Protein AF-A0A3M1Z486-F1 (afdb_monomer)

Secondary structure (DSSP, 8-state):
-PPPTT-EEEEEEEEEEE-SS-TT-EEEEEEEEEEEEEE-TTTTGGGTTEEEEEE-TTS-B-S-TTTHHHHHHHHHHHHGGGTT-SSPPP-

Mean predicted aligned error: 4.1 Å

Nearest PDB structures (foldseek):
  6hiu-assembly1_A  TM=9.034E-01  e=1.390E-08  Methylococcus capsulatus str. Bath
  8brk-assembly1_A  TM=8.833E-01  e=2.878E-06  Thermus thermophilus
  7zs4-assembly1_A  TM=8.203E-01  e=3.953E-06  Methylococcus capsulatus str. Bath
  7zps-assembly1_B  TM=8.155E-01  e=6.570E-06  Methylococcus capsulatus str. Bath
  7zrw-assembly1_B  TM=8.145E-01  e=1.240E-05  Methylococcus capsulatus str. Bath

Sequence (91 aa):
LPFPDGSKIAKLVYKAQKSPEWEAATVPGEPVSVEIMEKDSKRFAKTGGWGFGRFRPDGTPVGDMMLYETCFPCHEANVKDHDFVFTRWAP

Radius of gyration: 15.39 Å; Cα contacts (8 Å, |Δi|>4): 148; chains: 1; bounding box: 37×30×39 Å

Foldseek 3Di:
DQDDAFDKDKDWDADWDADPVHRVDIDGDHTAKIKMKHAACVVPVVLLRIAIWIAGPVRHTDDDSRCCVVQRVVLCVPPVVPSSDPDDPDD

pLDDT: mean 91.76, std 8.82, range [57.91, 98.0]

Structure (mmCIF, N/CA/C/O backbone):
data_AF-A0A3M1Z486-F1
#
_entry.id   AF-A0A3M1Z486-F1
#
loop_
_atom_site.group_PDB
_atom_site.id
_atom_site.type_symbol
_atom_site.label_atom_id
_atom_site.label_alt_id
_atom_site.label_comp_id
_atom_site.label_asym_id
_atom_site.label_entity_id
_atom_site.label_seq_id
_atom_site.pdbx_PDB_ins_code
_atom_site.Cartn_x
_atom_site.Cartn_y
_atom_site.Cartn_z
_atom_site.occupancy
_atom_site.B_iso_or_equiv
_atom_site.auth_seq_id
_atom_site.auth_comp_id
_atom_site.auth_asym_id
_atom_site.auth_atom_id
_atom_site.pdbx_PDB_model_num
ATOM 1 N N . LEU A 1 1 ? -1.529 -14.453 10.767 1.00 76.62 1 LEU A N 1
ATOM 2 C CA . LEU A 1 1 ? -2.759 -13.641 10.675 1.00 76.62 1 LEU A CA 1
ATOM 3 C C . LEU A 1 1 ? -3.544 -13.859 11.959 1.00 76.62 1 LEU A C 1
ATOM 5 O O . LEU A 1 1 ? -3.557 -15.000 12.412 1.00 76.62 1 LEU A O 1
ATOM 9 N N . PRO A 1 2 ? -4.139 -12.811 12.541 1.00 88.19 2 PRO A N 1
ATOM 10 C CA . PRO A 1 2 ? -4.124 -11.433 12.038 1.00 88.19 2 PRO A CA 1
ATOM 11 C C . PRO A 1 2 ? -2.726 -10.789 12.101 1.00 88.19 2 PRO A C 1
ATOM 13 O O . PRO A 1 2 ? -1.833 -11.294 12.782 1.00 88.19 2 PRO A O 1
ATOM 16 N N . PHE A 1 3 ? -2.503 -9.730 11.324 1.00 93.00 3 PHE A N 1
ATOM 17 C CA . PHE A 1 3 ? -1.422 -8.776 11.567 1.00 93.00 3 PHE A CA 1
ATOM 18 C C . PHE A 1 3 ? -1.699 -8.049 12.899 1.00 93.00 3 PHE A C 1
ATOM 20 O O . PHE A 1 3 ? -2.866 -7.758 13.186 1.00 93.00 3 PHE A O 1
ATOM 27 N N . PRO A 1 4 ? -0.682 -7.765 13.732 1.00 94.88 4 PRO A N 1
ATOM 28 C CA . PRO A 1 4 ? -0.869 -6.985 14.956 1.00 94.88 4 PRO A CA 1
ATOM 29 C C . PRO A 1 4 ? -1.336 -5.551 14.670 1.00 94.88 4 PRO A C 1
ATOM 31 O O . PRO A 1 4 ? -0.965 -4.974 13.645 1.00 94.88 4 PRO A O 1
ATOM 34 N N . ASP A 1 5 ? -2.093 -4.948 15.588 1.00 97.06 5 ASP A N 1
ATOM 35 C CA . ASP A 1 5 ? -2.339 -3.500 15.559 1.00 97.06 5 ASP A CA 1
ATOM 36 C C . ASP A 1 5 ? -1.010 -2.728 15.543 1.00 97.06 5 ASP A C 1
ATOM 38 O O . ASP A 1 5 ? -0.026 -3.128 16.167 1.00 97.06 5 ASP A O 1
ATOM 42 N N . GLY A 1 6 ? -0.971 -1.636 14.784 1.00 95.88 6 GLY A N 1
ATOM 43 C CA . GLY A 1 6 ? 0.236 -0.869 14.483 1.00 95.88 6 GLY A CA 1
ATOM 44 C C . GLY A 1 6 ? 0.988 -1.336 13.232 1.00 95.88 6 GLY A C 1
ATOM 45 O O . GLY A 1 6 ? 1.858 -0.598 12.757 1.00 95.88 6 GLY A O 1
ATOM 46 N N . SER A 1 7 ? 0.649 -2.504 12.664 1.00 95.69 7 SER A N 1
ATOM 47 C CA . SER A 1 7 ? 1.266 -3.012 11.429 1.00 95.69 7 SER A CA 1
ATOM 48 C C . SER A 1 7 ? 1.149 -2.014 10.281 1.00 95.69 7 SER A C 1
ATOM 50 O O . SER A 1 7 ? 0.122 -1.360 10.109 1.00 95.69 7 SER A O 1
ATOM 52 N N . LYS A 1 8 ? 2.203 -1.918 9.469 1.00 94.81 8 LYS A N 1
ATOM 53 C CA . LYS A 1 8 ? 2.249 -1.085 8.264 1.00 94.81 8 LYS A CA 1
ATOM 54 C C . LYS A 1 8 ? 2.788 -1.913 7.114 1.00 94.81 8 LYS A C 1
ATOM 56 O O . LYS A 1 8 ? 3.821 -2.562 7.258 1.00 94.81 8 LYS A O 1
ATOM 61 N N . ILE A 1 9 ? 2.092 -1.882 5.987 1.00 94.38 9 ILE A N 1
ATOM 62 C CA . ILE A 1 9 ? 2.497 -2.570 4.762 1.00 94.38 9 ILE A CA 1
ATOM 63 C C . ILE A 1 9 ? 2.628 -1.518 3.673 1.00 94.38 9 ILE A C 1
ATOM 65 O O . ILE A 1 9 ? 1.702 -0.738 3.458 1.00 94.38 9 ILE A O 1
ATOM 69 N N . ALA A 1 10 ? 3.770 -1.511 2.991 1.00 94.19 10 ALA A N 1
ATOM 70 C CA . ALA A 1 10 ? 4.010 -0.669 1.831 1.00 94.19 10 ALA A CA 1
ATOM 71 C C . ALA A 1 10 ? 4.044 -1.527 0.561 1.00 94.19 10 ALA A C 1
ATOM 73 O O . ALA A 1 10 ? 4.723 -2.552 0.506 1.00 94.19 10 ALA A O 1
ATOM 74 N N . LYS A 1 11 ? 3.333 -1.081 -0.471 1.00 94.56 11 LYS A N 1
ATOM 75 C CA . LYS A 1 11 ? 3.384 -1.610 -1.829 1.00 94.56 11 LYS A CA 1
ATOM 76 C C . LYS A 1 11 ? 4.018 -0.555 -2.724 1.00 94.56 11 LYS A C 1
ATOM 78 O O . LYS A 1 11 ? 3.469 0.529 -2.917 1.00 94.56 11 LYS A O 1
ATOM 83 N N . LEU A 1 12 ? 5.178 -0.888 -3.275 1.00 95.50 12 LEU A N 1
ATOM 84 C CA . LEU A 1 12 ? 5.868 -0.052 -4.248 1.00 95.50 12 LEU A CA 1
ATOM 85 C C . LEU A 1 12 ? 5.409 -0.455 -5.648 1.00 95.50 12 LEU A C 1
ATOM 87 O O . LEU A 1 12 ? 5.450 -1.634 -6.005 1.00 95.50 12 LEU A O 1
ATOM 91 N N . VAL A 1 13 ? 4.946 0.514 -6.428 1.00 96.81 13 VAL A N 1
ATOM 92 C CA . VAL A 1 13 ? 4.438 0.283 -7.781 1.00 96.81 13 VAL A CA 1
ATOM 93 C C . VAL A 1 13 ? 5.417 0.881 -8.774 1.00 96.81 13 VAL A C 1
ATOM 95 O O . VAL A 1 13 ? 5.706 2.073 -8.718 1.00 96.81 13 VAL A O 1
ATOM 98 N N . TYR A 1 14 ? 5.881 0.055 -9.706 1.00 98.00 14 TYR A N 1
ATOM 99 C CA . TYR A 1 14 ? 6.770 0.444 -10.795 1.00 98.00 14 TYR A CA 1
ATOM 100 C C . TYR A 1 14 ? 6.158 0.024 -12.129 1.00 98.00 14 TYR A C 1
ATOM 102 O O . TYR A 1 14 ? 5.423 -0.966 -12.196 1.00 98.00 14 TYR A O 1
ATOM 110 N N . LYS A 1 15 ? 6.493 0.734 -13.208 1.00 97.81 15 LYS A N 1
ATOM 111 C CA . LYS A 1 15 ? 6.290 0.206 -14.560 1.00 97.81 15 LYS A CA 1
ATOM 112 C C . LYS A 1 15 ? 7.210 -0.996 -14.751 1.00 97.81 15 LYS A C 1
ATOM 114 O O . LYS A 1 15 ? 8.385 -0.934 -14.405 1.00 97.81 15 LYS A O 1
ATOM 119 N N . ALA A 1 16 ? 6.684 -2.082 -15.301 1.00 97.12 16 ALA A N 1
ATOM 120 C CA . ALA A 1 16 ? 7.507 -3.215 -15.699 1.00 97.12 16 ALA A CA 1
ATOM 121 C C . ALA A 1 16 ? 8.360 -2.837 -16.923 1.00 97.12 16 ALA A C 1
ATOM 123 O O . ALA A 1 16 ? 7.840 -2.237 -17.864 1.00 97.12 16 ALA A O 1
ATOM 124 N N . GLN A 1 17 ? 9.643 -3.203 -16.927 1.00 97.50 17 GLN A N 1
ATOM 125 C CA . GLN A 1 17 ? 10.531 -3.040 -18.083 1.00 97.50 17 GLN A CA 1
ATOM 126 C C . GLN A 1 17 ? 11.410 -4.278 -18.293 1.00 97.50 17 GLN A C 1
ATOM 128 O O . GLN A 1 17 ? 11.593 -5.079 -17.376 1.00 97.50 17 GLN A O 1
ATOM 133 N N . LYS A 1 18 ? 11.965 -4.445 -19.497 1.00 97.88 18 LYS A N 1
ATOM 134 C CA . LYS A 1 18 ? 12.945 -5.504 -19.775 1.00 97.88 18 LYS A CA 1
ATOM 135 C C . LYS A 1 18 ? 14.277 -5.199 -19.104 1.00 97.88 18 LYS A C 1
ATOM 137 O O . LYS A 1 18 ? 14.667 -4.038 -19.006 1.00 97.88 18 LYS A O 1
ATOM 142 N N . SER A 1 19 ? 14.949 -6.240 -18.614 1.00 96.81 19 SER A N 1
ATOM 143 C CA . SER A 1 19 ? 16.283 -6.069 -18.042 1.00 96.81 19 SER A CA 1
ATOM 144 C C . SER A 1 19 ? 17.286 -5.723 -19.147 1.00 96.81 19 SER A C 1
ATOM 146 O O . SER A 1 19 ? 17.368 -6.474 -20.119 1.00 96.81 19 SER A O 1
ATOM 148 N N . PRO A 1 20 ? 18.098 -4.660 -18.988 1.00 95.19 20 PRO A N 1
ATOM 149 C CA . PRO A 1 20 ? 19.176 -4.356 -19.927 1.00 95.19 20 PRO A CA 1
ATOM 150 C C . PRO A 1 20 ? 20.322 -5.378 -19.854 1.00 95.19 20 PRO A C 1
ATOM 152 O O . PRO A 1 20 ? 21.145 -5.446 -20.761 1.00 95.19 20 PRO A O 1
ATOM 155 N N . GLU A 1 21 ? 20.381 -6.171 -18.781 1.00 96.88 21 GLU A N 1
ATOM 156 C CA . GLU A 1 21 ? 21.417 -7.182 -18.549 1.00 96.88 21 GLU A CA 1
ATOM 157 C C . GLU A 1 21 ? 20.978 -8.584 -19.001 1.00 96.88 21 GLU A C 1
ATOM 159 O O . GLU A 1 21 ? 21.817 -9.445 -19.260 1.00 96.88 21 GLU A O 1
ATOM 164 N N . TRP A 1 22 ? 19.665 -8.834 -19.103 1.00 97.44 22 TRP A N 1
ATOM 165 C CA . TRP A 1 22 ? 19.119 -10.131 -19.508 1.00 97.44 22 TRP A CA 1
ATOM 166 C C . TRP A 1 22 ? 17.700 -10.009 -20.084 1.00 97.44 22 TRP A C 1
ATOM 168 O O . TRP A 1 22 ? 16.717 -10.007 -19.348 1.00 97.44 22 TRP A O 1
ATOM 178 N N . GLU A 1 23 ? 17.580 -9.985 -21.412 1.00 94.56 23 GLU A N 1
ATOM 179 C CA . GLU A 1 23 ? 16.334 -9.695 -22.153 1.00 94.56 23 GLU A CA 1
ATOM 180 C C . GLU A 1 23 ? 15.106 -10.544 -21.744 1.00 94.56 23 GLU A C 1
ATOM 182 O O . GLU A 1 23 ? 13.952 -10.107 -21.821 1.00 94.56 23 GLU A O 1
ATOM 187 N N . ALA A 1 24 ? 15.326 -11.779 -21.279 1.00 97.06 24 ALA A N 1
ATOM 188 C CA . ALA A 1 24 ? 14.237 -12.645 -20.833 1.00 97.06 24 ALA A CA 1
ATOM 189 C C . ALA A 1 24 ? 13.619 -12.194 -19.492 1.00 97.06 24 ALA A C 1
ATOM 191 O O . ALA A 1 24 ? 12.445 -12.475 -19.241 1.00 97.06 24 ALA A O 1
ATOM 192 N N . ALA A 1 25 ? 14.362 -11.468 -18.650 1.00 97.62 25 ALA A N 1
ATOM 193 C CA . ALA A 1 25 ? 13.873 -10.964 -17.372 1.00 97.62 25 ALA A CA 1
ATOM 194 C C . ALA A 1 25 ? 13.069 -9.666 -17.500 1.00 97.62 25 ALA A C 1
ATOM 196 O O . ALA A 1 25 ? 13.280 -8.828 -18.378 1.00 97.62 25 ALA A O 1
ATOM 197 N N . THR A 1 26 ? 12.157 -9.492 -16.544 1.00 97.88 26 THR A N 1
ATOM 198 C CA . THR A 1 26 ? 11.440 -8.238 -16.304 1.00 97.88 26 THR A CA 1
ATOM 199 C C . THR A 1 26 ? 11.903 -7.667 -14.972 1.00 97.88 26 THR A C 1
ATOM 201 O O . THR A 1 26 ? 11.969 -8.396 -13.983 1.00 97.88 26 THR A O 1
ATOM 204 N N . VAL A 1 27 ? 12.217 -6.378 -14.945 1.00 97.25 27 VAL A N 1
ATOM 205 C CA . VAL A 1 27 ? 12.694 -5.652 -13.764 1.00 97.25 27 VAL A CA 1
ATOM 206 C C . VAL A 1 27 ? 11.826 -4.415 -13.510 1.00 97.25 27 VAL A C 1
ATOM 208 O O . VAL A 1 27 ? 11.102 -3.972 -14.412 1.00 97.25 27 VAL A O 1
ATOM 211 N N . PRO A 1 28 ? 11.867 -3.839 -12.297 1.00 97.44 28 PRO A N 1
ATOM 212 C CA . PRO A 1 28 ? 11.253 -2.544 -12.033 1.00 97.44 28 PRO A CA 1
ATOM 213 C C . PRO A 1 28 ? 11.859 -1.446 -12.917 1.00 97.44 28 PRO A C 1
ATO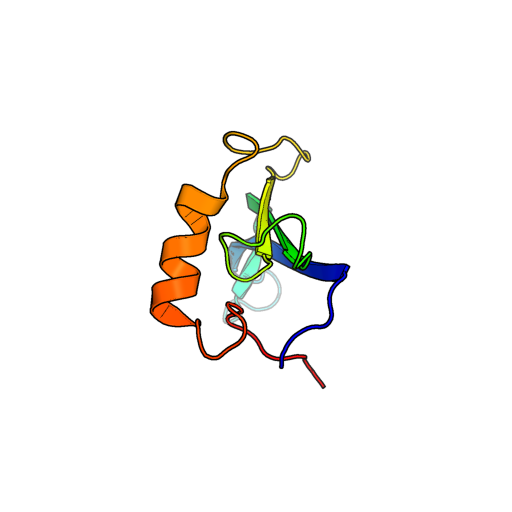M 215 O O . PRO A 1 28 ? 13.077 -1.355 -13.073 1.00 97.44 28 PRO A O 1
ATOM 218 N N . GLY A 1 29 ? 10.997 -0.624 -13.507 1.00 96.81 29 GLY A N 1
ATOM 219 C CA . GLY A 1 29 ? 11.352 0.584 -14.243 1.00 96.81 29 GLY A CA 1
ATOM 220 C C . GLY A 1 29 ? 10.968 1.839 -13.478 1.00 96.81 29 GLY A C 1
ATOM 221 O O . GLY A 1 29 ? 11.286 1.985 -12.301 1.00 96.81 29 GLY A O 1
ATOM 222 N N . GLU A 1 30 ? 10.283 2.758 -14.153 1.00 97.44 30 GLU A N 1
ATOM 223 C CA . GLU A 1 30 ? 9.867 4.030 -13.562 1.00 97.44 30 GLU A CA 1
ATOM 224 C C . GLU A 1 30 ? 8.943 3.813 -12.344 1.00 97.44 30 GLU A C 1
ATOM 226 O O . GLU A 1 30 ? 7.968 3.057 -12.452 1.00 97.44 30 GLU A O 1
ATOM 231 N N . PRO A 1 31 ? 9.205 4.462 -11.193 1.00 96.88 31 PRO A N 1
ATOM 232 C CA . PRO A 1 31 ? 8.297 4.427 -10.051 1.00 96.88 31 PRO A CA 1
ATOM 233 C C . PRO A 1 31 ? 6.981 5.137 -10.385 1.00 96.88 31 PRO A C 1
ATOM 235 O O . PRO A 1 31 ? 6.965 6.206 -10.985 1.00 96.88 31 PRO A O 1
ATOM 238 N N . VAL A 1 32 ? 5.863 4.550 -9.964 1.00 96.69 32 VAL A N 1
ATOM 239 C CA . VAL A 1 32 ? 4.505 5.036 -10.261 1.00 96.69 32 VAL A CA 1
ATOM 240 C C . VAL A 1 32 ? 3.806 5.537 -9.007 1.00 96.69 32 VAL A C 1
ATOM 242 O O . VAL A 1 32 ? 3.192 6.601 -9.027 1.00 96.69 32 VAL A O 1
ATOM 245 N N . SER A 1 33 ? 3.866 4.776 -7.917 1.00 95.06 33 SER A N 1
ATOM 246 C CA . SER A 1 33 ? 3.266 5.174 -6.645 1.00 95.06 33 SER A CA 1
ATOM 247 C C . SER A 1 33 ? 3.786 4.340 -5.485 1.00 95.06 33 SER A C 1
ATOM 249 O O . SER A 1 33 ? 4.215 3.198 -5.661 1.00 95.06 33 SER A O 1
ATOM 251 N N . VAL A 1 34 ? 3.663 4.901 -4.289 1.00 95.31 34 VAL A N 1
ATOM 252 C CA . VAL A 1 34 ? 3.761 4.167 -3.029 1.00 95.31 34 VAL A CA 1
ATOM 253 C C . VAL A 1 34 ? 2.362 4.068 -2.446 1.00 95.31 34 VAL A C 1
ATOM 255 O O . VAL A 1 34 ? 1.668 5.071 -2.292 1.00 95.31 34 VAL A O 1
ATOM 258 N N . GLU A 1 35 ? 1.934 2.856 -2.140 1.00 94.19 35 GLU A N 1
ATOM 259 C CA . GLU A 1 35 ? 0.669 2.591 -1.464 1.00 94.19 35 GLU A CA 1
ATOM 260 C C . GLU A 1 35 ? 0.965 2.021 -0.085 1.00 94.19 35 GLU A C 1
ATOM 262 O O . GLU A 1 35 ? 1.841 1.173 0.065 1.00 94.19 35 GLU A O 1
ATOM 267 N N . ILE A 1 36 ? 0.263 2.507 0.928 1.00 93.56 36 ILE A N 1
ATOM 268 C CA . ILE A 1 36 ? 0.461 2.111 2.317 1.00 93.56 36 ILE A CA 1
ATOM 269 C C . ILE A 1 36 ? -0.880 1.673 2.881 1.00 93.56 36 ILE A C 1
ATOM 271 O O . ILE A 1 36 ? -1.903 2.315 2.639 1.00 93.56 36 ILE A O 1
ATOM 275 N N . MET A 1 37 ? -0.859 0.614 3.680 1.00 94.38 37 MET A N 1
ATOM 276 C CA . MET A 1 37 ? -1.947 0.304 4.594 1.00 94.38 37 MET A CA 1
ATOM 277 C C . MET A 1 37 ? -1.434 0.197 6.027 1.00 94.38 37 MET A C 1
ATOM 279 O O . MET A 1 37 ? -0.365 -0.363 6.278 1.00 94.38 37 MET A O 1
ATOM 283 N N . GLU A 1 38 ? -2.187 0.774 6.960 1.00 95.19 38 GLU A N 1
ATOM 284 C CA . GLU A 1 38 ? -1.883 0.805 8.392 1.00 95.19 38 GLU A CA 1
ATOM 285 C C . GLU A 1 38 ? -3.002 0.120 9.167 1.00 95.19 38 GLU A C 1
ATOM 287 O O . GLU A 1 38 ? -4.177 0.427 8.954 1.00 95.19 38 GLU A O 1
ATOM 292 N N . LYS A 1 39 ? -2.632 -0.770 10.091 1.00 96.00 39 LYS A N 1
ATOM 293 C CA . LYS A 1 39 ? -3.577 -1.393 11.005 1.00 96.00 39 LYS A CA 1
ATOM 294 C C . LYS A 1 39 ? -3.718 -0.572 12.279 1.00 96.00 39 LYS A C 1
ATOM 296 O O . LYS A 1 39 ? -2.764 -0.434 13.039 1.00 96.00 39 LYS A O 1
ATOM 301 N N . ASP A 1 40 ? -4.918 -0.074 12.521 1.00 96.88 40 ASP A N 1
ATOM 302 C CA . ASP A 1 40 ? -5.350 0.547 13.770 1.00 96.88 40 ASP A CA 1
ATOM 303 C C . ASP A 1 40 ? -6.833 0.207 13.958 1.00 96.88 40 ASP A C 1
ATOM 305 O O . ASP A 1 40 ? -7.720 0.828 13.359 1.00 96.88 40 ASP A O 1
ATOM 309 N N . SER A 1 41 ? -7.101 -0.819 14.772 1.00 96.25 41 SER A N 1
ATOM 310 C CA . SER A 1 41 ? -8.454 -1.347 14.984 1.00 96.25 41 SER A CA 1
ATOM 311 C C . SER A 1 41 ? -9.441 -0.306 15.514 1.00 96.25 41 SER A C 1
ATOM 313 O O . SER A 1 41 ? -10.640 -0.406 15.248 1.00 96.25 41 SER A O 1
ATOM 315 N N . LYS A 1 42 ? -8.953 0.714 16.232 1.00 96.56 42 LYS A N 1
ATOM 316 C CA . LYS A 1 42 ? -9.788 1.775 16.802 1.00 96.56 42 LYS A CA 1
ATOM 317 C C . LYS A 1 42 ? -10.061 2.865 15.778 1.00 96.56 42 LYS A C 1
ATOM 319 O O . LYS A 1 42 ? -11.216 3.239 15.578 1.00 96.56 42 LYS A O 1
ATOM 324 N N . ARG A 1 43 ? -9.017 3.374 15.122 1.00 94.88 43 ARG A N 1
ATOM 325 C CA . ARG A 1 43 ? -9.133 4.470 14.148 1.00 94.88 43 ARG A CA 1
ATOM 326 C C . ARG A 1 43 ? -9.873 4.039 12.882 1.00 94.88 43 ARG A C 1
ATOM 328 O O . ARG A 1 43 ? -10.606 4.841 12.308 1.00 94.88 43 ARG A O 1
ATOM 335 N N . PHE A 1 44 ? -9.718 2.782 12.470 1.00 94.06 44 PHE A N 1
ATOM 336 C CA . PHE A 1 44 ? -10.243 2.246 11.212 1.00 94.06 44 PHE A CA 1
ATOM 337 C C . PHE A 1 44 ? -11.278 1.129 11.428 1.00 94.06 44 PHE A C 1
ATOM 339 O O . PHE A 1 44 ? -11.347 0.159 10.675 1.00 94.06 44 PHE A O 1
ATOM 346 N N . ALA A 1 45 ? -12.124 1.260 12.455 1.00 94.44 45 ALA A N 1
ATOM 347 C CA . ALA A 1 45 ? -13.107 0.233 12.821 1.00 94.44 45 ALA A CA 1
ATOM 348 C C . ALA A 1 45 ? -14.092 -0.131 11.686 1.00 94.44 45 ALA A C 1
ATOM 350 O O . ALA A 1 45 ? -14.584 -1.255 11.630 1.00 94.44 45 ALA A O 1
ATOM 351 N N . LYS A 1 46 ? -14.363 0.800 10.759 1.00 92.62 46 LYS A N 1
ATOM 352 C CA . LYS A 1 46 ? -15.278 0.593 9.619 1.00 92.62 46 LYS A CA 1
ATOM 353 C C . LYS A 1 46 ? -14.695 -0.268 8.494 1.00 92.62 46 LYS A C 1
ATOM 355 O O . LYS A 1 46 ? -15.442 -0.705 7.631 1.00 92.62 46 LYS A O 1
ATOM 360 N N . THR A 1 47 ? -13.384 -0.481 8.487 1.00 94.19 47 THR A N 1
ATOM 361 C CA . THR A 1 47 ? -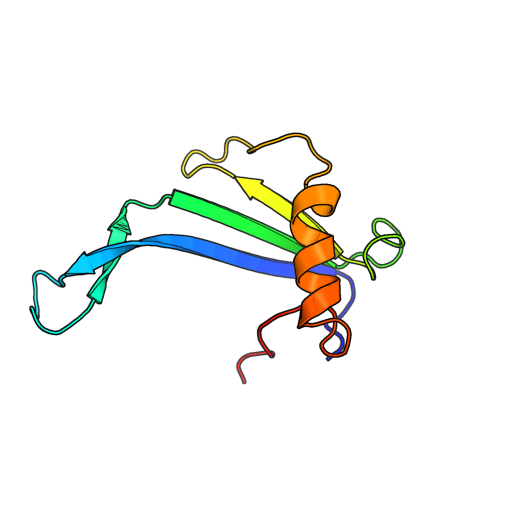12.638 -1.129 7.396 1.00 94.19 47 THR A CA 1
ATOM 362 C C . THR A 1 47 ? -11.844 -2.325 7.920 1.00 94.19 47 THR A C 1
ATOM 364 O O . THR A 1 47 ? -10.714 -2.588 7.508 1.00 94.19 47 THR A O 1
ATOM 367 N N . GLY A 1 48 ? -12.395 -3.011 8.927 1.00 92.94 48 GLY A N 1
ATOM 368 C CA . GLY A 1 48 ? -11.733 -4.152 9.559 1.00 92.94 48 GLY A CA 1
ATOM 369 C C . GLY A 1 48 ? -10.423 -3.803 10.274 1.00 92.94 48 GLY A C 1
ATOM 370 O O . GLY A 1 48 ? -9.591 -4.681 10.486 1.00 92.94 48 GLY A O 1
ATOM 371 N N . GLY A 1 49 ? -10.224 -2.529 10.629 1.00 95.62 49 GLY A N 1
ATOM 372 C CA . GLY A 1 49 ? -9.014 -2.031 11.277 1.00 95.62 49 GLY A CA 1
ATOM 373 C C . GLY A 1 49 ? -7.935 -1.520 10.324 1.00 95.62 49 GLY A C 1
ATOM 374 O O . GLY A 1 49 ? -6.861 -1.177 10.805 1.00 95.62 49 GLY A O 1
ATOM 375 N N . TRP A 1 50 ? -8.190 -1.423 9.013 1.00 95.81 50 TRP A N 1
ATOM 376 C CA . TRP A 1 50 ? -7.188 -0.980 8.036 1.00 95.81 50 TRP A CA 1
ATOM 377 C C . TRP A 1 50 ? -7.472 0.391 7.425 1.00 95.81 50 TRP A C 1
ATOM 379 O O . TRP A 1 50 ? -8.519 0.621 6.822 1.00 95.81 50 TRP A O 1
ATOM 389 N N . GLY A 1 51 ? -6.501 1.294 7.527 1.00 94.69 51 GLY A N 1
ATOM 390 C CA . GLY A 1 51 ? -6.448 2.542 6.771 1.00 94.69 51 GLY A CA 1
ATOM 391 C C . GLY A 1 51 ? -5.618 2.378 5.501 1.00 94.69 51 GLY A C 1
ATOM 392 O O . GLY A 1 51 ? -4.704 1.556 5.467 1.00 94.69 51 GLY A O 1
ATOM 393 N N . PHE A 1 52 ? -5.916 3.175 4.473 1.00 94.25 52 PHE A N 1
ATOM 394 C CA . PHE A 1 52 ? -5.279 3.094 3.155 1.00 94.25 52 PHE A CA 1
ATOM 395 C C . PHE A 1 52 ? -4.782 4.469 2.708 1.00 94.25 52 PHE A C 1
ATOM 397 O O . PHE A 1 52 ? -5.473 5.472 2.881 1.00 94.25 52 PHE A O 1
ATOM 404 N N . GLY A 1 53 ? -3.593 4.507 2.111 1.00 92.81 53 GLY A N 1
ATOM 405 C CA . GLY A 1 53 ? -2.969 5.705 1.564 1.00 92.81 53 GLY A CA 1
ATOM 406 C C . GLY A 1 53 ? -2.284 5.407 0.235 1.00 92.81 53 GLY A C 1
ATOM 407 O O . GLY A 1 53 ? -1.668 4.356 0.073 1.00 92.81 53 GLY A O 1
ATOM 408 N N . ARG A 1 54 ? -2.362 6.338 -0.715 1.00 92.75 54 ARG A N 1
ATOM 409 C CA . ARG A 1 54 ? -1.651 6.267 -1.993 1.00 92.75 54 ARG A CA 1
ATOM 410 C C . ARG A 1 54 ? -0.948 7.584 -2.252 1.00 92.75 54 ARG A C 1
ATOM 412 O O . ARG A 1 54 ? -1.540 8.649 -2.114 1.00 92.75 54 ARG A O 1
ATOM 419 N N . PHE A 1 55 ? 0.304 7.492 -2.666 1.00 93.06 55 PHE A N 1
ATOM 420 C CA . PHE A 1 55 ? 1.187 8.624 -2.877 1.00 93.06 55 PHE A CA 1
ATOM 421 C C . PHE A 1 55 ? 1.847 8.498 -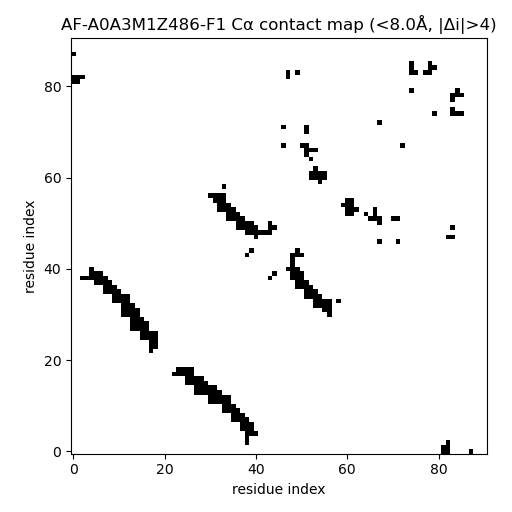4.243 1.00 93.06 55 PHE A C 1
ATOM 423 O O . PHE A 1 55 ? 2.211 7.401 -4.679 1.00 93.06 55 PHE A O 1
ATOM 430 N N . ARG A 1 56 ? 1.998 9.627 -4.927 1.00 94.44 56 ARG A N 1
ATOM 431 C CA . ARG A 1 56 ? 2.845 9.746 -6.115 1.00 94.44 56 ARG A CA 1
ATOM 432 C C . ARG A 1 56 ? 4.320 9.535 -5.736 1.00 94.44 56 ARG A C 1
ATOM 434 O O . ARG A 1 56 ? 4.651 9.570 -4.549 1.00 94.44 56 ARG A O 1
ATOM 441 N N . PRO A 1 57 ? 5.222 9.322 -6.712 1.00 94.50 57 PRO A N 1
ATOM 442 C CA . PRO A 1 57 ? 6.639 9.084 -6.429 1.00 94.50 57 PRO A CA 1
ATOM 443 C C . PRO A 1 57 ? 7.327 10.241 -5.688 1.00 94.50 57 PRO A C 1
ATOM 445 O O . PRO A 1 57 ? 8.293 10.015 -4.971 1.00 94.50 57 PRO A O 1
ATOM 448 N N . ASP A 1 58 ? 6.810 11.462 -5.829 1.00 93.69 58 ASP A N 1
ATOM 449 C CA . ASP A 1 58 ? 7.262 12.673 -5.131 1.00 93.69 58 ASP A CA 1
ATOM 450 C C . ASP A 1 58 ? 6.696 12.813 -3.702 1.00 93.69 58 ASP A C 1
ATOM 452 O O . ASP A 1 58 ? 6.944 13.812 -3.031 1.00 93.69 58 ASP A O 1
ATOM 456 N N . GLY A 1 59 ? 5.920 11.833 -3.229 1.00 91.19 59 GLY A N 1
ATOM 457 C CA . GLY A 1 59 ? 5.278 11.844 -1.915 1.00 91.19 59 GLY A CA 1
ATOM 458 C C . GLY A 1 59 ? 3.944 12.591 -1.869 1.00 91.19 59 GLY A C 1
ATOM 459 O O . GLY A 1 59 ? 3.285 12.584 -0.830 1.00 91.19 59 GLY A O 1
ATOM 460 N N . THR A 1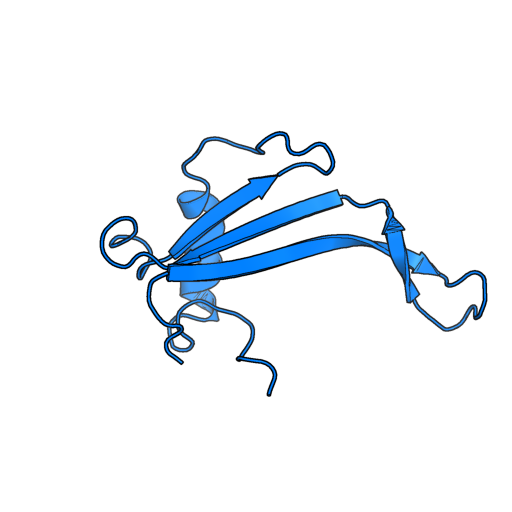 60 ? 3.495 13.192 -2.973 1.00 92.38 60 THR A N 1
ATOM 461 C CA . THR A 1 60 ? 2.206 13.889 -3.017 1.00 92.38 60 THR A CA 1
ATOM 462 C C . THR A 1 60 ? 1.055 12.885 -2.854 1.00 92.38 60 THR A C 1
ATOM 464 O O . THR A 1 60 ? 0.974 11.932 -3.640 1.00 92.38 60 THR A O 1
ATOM 467 N N . PRO A 1 61 ? 0.123 13.078 -1.899 1.00 89.94 61 PRO A N 1
ATOM 468 C CA . PRO A 1 61 ? -1.049 12.216 -1.760 1.00 89.94 61 PRO A CA 1
ATOM 469 C C . PRO A 1 61 ? -1.902 12.168 -3.038 1.00 89.94 61 PRO A C 1
ATOM 471 O O . PRO A 1 61 ? -2.023 13.147 -3.783 1.00 89.94 61 PRO A O 1
ATOM 474 N N . VAL A 1 62 ? -2.502 11.012 -3.305 1.00 87.56 62 VAL A N 1
ATOM 475 C CA . VAL A 1 62 ? -3.463 10.798 -4.393 1.00 87.56 62 VAL A CA 1
ATOM 476 C C . VAL A 1 62 ? -4.854 10.650 -3.789 1.00 87.56 62 VAL A C 1
ATOM 478 O O . VAL A 1 62 ? -5.057 9.775 -2.959 1.00 87.56 62 VAL A O 1
ATOM 481 N N . GLY A 1 63 ? -5.817 11.447 -4.256 1.00 76.06 63 GLY A N 1
ATOM 482 C CA . GLY A 1 63 ? -7.181 11.442 -3.717 1.00 76.06 63 GLY A CA 1
ATOM 483 C C . GLY A 1 63 ? -7.308 12.230 -2.412 1.00 76.06 63 GLY A C 1
ATOM 484 O O . GLY A 1 63 ? -6.386 12.940 -2.008 1.00 76.06 63 GLY A O 1
ATOM 485 N N . ASP A 1 64 ? -8.476 12.137 -1.781 1.00 68.81 64 ASP A N 1
ATOM 486 C CA . ASP A 1 64 ? -8.673 12.644 -0.425 1.00 68.81 64 ASP A CA 1
ATOM 487 C C . ASP A 1 64 ? -8.089 11.673 0.622 1.00 68.81 64 ASP A C 1
ATOM 489 O O . ASP A 1 64 ? -7.629 10.573 0.315 1.00 68.81 64 ASP A O 1
ATOM 493 N N . MET A 1 65 ? -8.084 12.084 1.893 1.00 57.91 65 MET A N 1
ATOM 494 C CA . MET A 1 65 ? -7.568 11.264 3.000 1.00 57.91 65 MET A CA 1
ATOM 495 C C . MET A 1 65 ? -8.402 9.995 3.285 1.00 57.91 65 MET A C 1
ATOM 497 O O . MET A 1 65 ? -8.068 9.247 4.203 1.00 57.91 65 MET A O 1
ATOM 501 N N . MET A 1 66 ? -9.476 9.737 2.531 1.00 62.31 66 MET A N 1
ATOM 502 C CA . MET A 1 66 ? -10.466 8.683 2.765 1.00 62.31 66 MET A CA 1
ATOM 503 C C . MET A 1 66 ? -10.468 7.652 1.623 1.00 62.31 66 MET A C 1
ATOM 505 O O . MET A 1 66 ? -11.505 7.090 1.277 1.00 62.31 66 MET A O 1
ATOM 509 N N . LEU A 1 67 ? -9.286 7.315 1.088 1.00 73.50 67 LEU A N 1
ATOM 510 C CA . LEU A 1 67 ? -9.118 6.294 0.039 1.00 73.50 67 LEU A CA 1
ATOM 511 C C . LEU A 1 67 ? -9.745 4.930 0.366 1.00 73.50 67 LEU A C 1
ATOM 513 O O . LEU A 1 67 ? -9.927 4.119 -0.543 1.00 73.50 67 LEU A O 1
ATOM 517 N N . TYR A 1 68 ? -10.101 4.658 1.625 1.00 71.75 68 TYR A N 1
ATOM 518 C CA . TYR A 1 68 ? -10.765 3.416 2.003 1.00 71.75 68 TYR A CA 1
ATOM 519 C C . TYR A 1 68 ? -12.058 3.158 1.219 1.00 71.75 68 TYR A C 1
ATOM 521 O O . TYR A 1 68 ? -12.324 1.996 0.938 1.00 71.75 68 TYR A O 1
ATOM 529 N N . GLU A 1 69 ? -12.818 4.177 0.798 1.00 78.69 69 GLU A N 1
ATOM 530 C CA . GLU A 1 69 ? -14.022 3.960 -0.029 1.00 78.69 69 GLU A CA 1
ATOM 531 C C . GLU A 1 69 ? -13.680 3.341 -1.392 1.00 78.69 69 GLU A C 1
ATOM 533 O O . GLU A 1 69 ? -14.478 2.611 -1.973 1.00 78.69 69 GLU A O 1
ATOM 538 N N . THR A 1 70 ? -12.459 3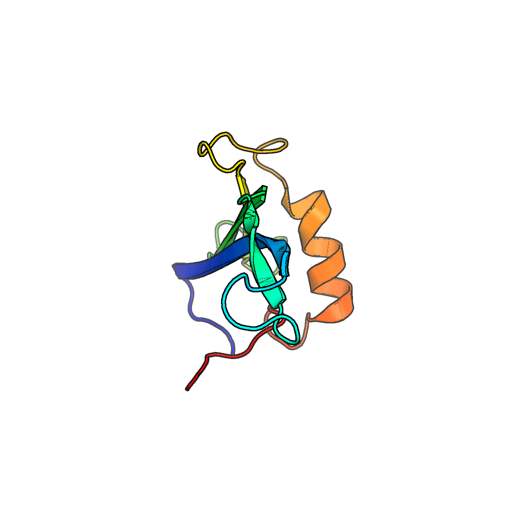.574 -1.878 1.00 86.19 70 THR A N 1
ATOM 539 C CA . THR A 1 70 ? -11.963 3.019 -3.144 1.00 86.19 70 THR A CA 1
ATOM 540 C C . THR A 1 70 ? -11.156 1.731 -2.965 1.00 86.19 70 THR A C 1
ATOM 542 O O . THR A 1 70 ? -11.191 0.861 -3.833 1.00 86.19 70 THR A O 1
ATOM 545 N N . CYS A 1 71 ? -10.432 1.577 -1.852 1.00 92.25 71 CYS A N 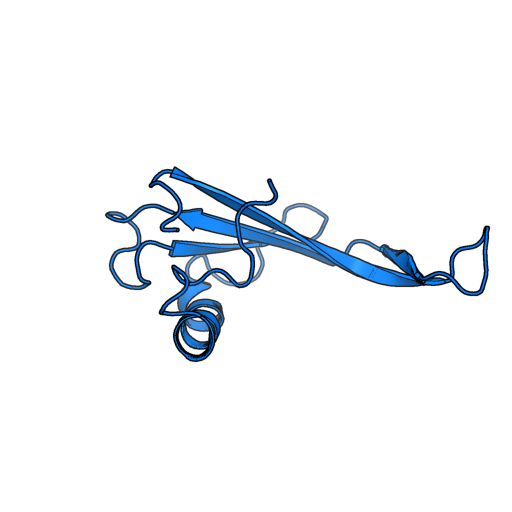1
ATOM 546 C CA . CYS A 1 71 ? -9.549 0.432 -1.619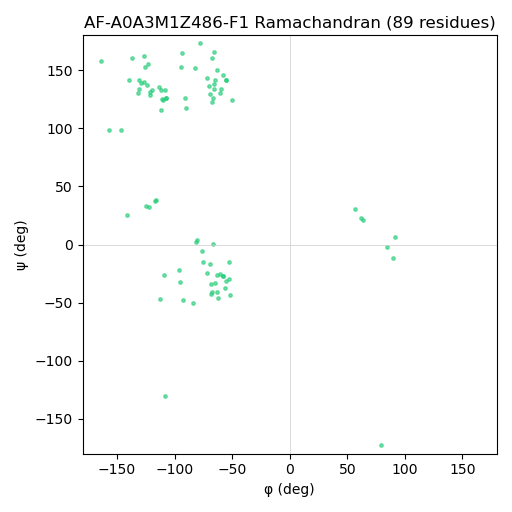 1.00 92.25 71 CYS A CA 1
ATOM 547 C C . CYS A 1 71 ? -10.250 -0.709 -0.870 1.00 92.25 71 CYS A C 1
ATOM 549 O O . CYS A 1 71 ? -10.153 -1.870 -1.276 1.00 92.25 71 CYS A O 1
ATOM 551 N N . PHE A 1 72 ? -10.957 -0.395 0.219 1.00 94.31 72 PHE A N 1
ATOM 552 C CA . PHE A 1 72 ? -11.474 -1.402 1.141 1.00 94.31 72 PHE A CA 1
ATOM 553 C C . PHE A 1 72 ? -12.498 -2.352 0.508 1.00 94.31 72 PHE A C 1
ATOM 555 O O . PHE A 1 72 ? -12.344 -3.549 0.735 1.00 94.31 72 PHE A O 1
ATOM 562 N N . PRO A 1 73 ? -13.452 -1.921 -0.347 1.00 95.00 73 PRO A N 1
ATOM 563 C CA . PRO A 1 73 ? -14.405 -2.853 -0.958 1.00 95.00 73 PRO A CA 1
ATOM 564 C C . PRO A 1 73 ? -13.734 -4.003 -1.723 1.00 95.00 73 PRO A C 1
ATOM 566 O O . PRO A 1 73 ? -14.180 -5.146 -1.659 1.00 95.00 73 PRO A O 1
ATOM 569 N N . CYS A 1 74 ? -12.619 -3.731 -2.410 1.00 95.81 74 CYS A N 1
ATOM 570 C CA . CYS A 1 74 ? -11.852 -4.766 -3.104 1.00 95.81 74 CYS A CA 1
ATOM 571 C C . CYS A 1 74 ? -11.179 -5.736 -2.119 1.00 95.81 74 CYS A C 1
ATOM 573 O O . CYS A 1 74 ? -11.204 -6.951 -2.322 1.00 95.81 74 CYS A O 1
ATOM 575 N N . HIS A 1 75 ? -10.601 -5.216 -1.035 1.00 96.38 75 HIS A N 1
ATOM 576 C CA . HIS A 1 75 ? -9.972 -6.038 -0.002 1.00 96.38 75 HIS A CA 1
ATOM 577 C C . HIS A 1 75 ? -11.003 -6.879 0.767 1.00 96.38 75 HIS A C 1
ATOM 579 O O . HIS A 1 75 ? -10.779 -8.062 1.011 1.00 96.38 75 HIS A O 1
ATOM 585 N N . GLU A 1 76 ? -12.157 -6.307 1.096 1.00 96.75 76 GLU A N 1
ATOM 586 C CA . GLU A 1 76 ? -13.266 -7.014 1.734 1.00 96.75 76 GLU A CA 1
ATOM 587 C C . GLU A 1 76 ? -13.801 -8.138 0.839 1.00 96.75 76 GLU A C 1
ATOM 589 O O . GLU A 1 76 ? -13.943 -9.274 1.292 1.00 96.75 76 GLU A O 1
ATOM 594 N N . ALA A 1 77 ? -14.018 -7.866 -0.449 1.00 97.56 77 ALA A N 1
ATOM 595 C CA . ALA A 1 77 ? -14.558 -8.858 -1.373 1.00 97.56 77 ALA A CA 1
ATOM 596 C C . ALA A 1 77 ? -13.623 -10.059 -1.602 1.00 97.56 77 ALA A C 1
ATOM 598 O O . ALA A 1 77 ? -14.105 -11.170 -1.818 1.00 97.56 77 ALA A O 1
ATOM 599 N N . ASN A 1 78 ? -12.302 -9.854 -1.567 1.00 97.69 78 ASN A N 1
ATOM 600 C CA . ASN A 1 78 ? -11.339 -10.873 -1.998 1.00 97.69 78 ASN A CA 1
ATOM 601 C C . ASN A 1 78 ? -10.535 -11.515 -0.859 1.00 97.69 78 ASN A C 1
ATOM 603 O O . ASN A 1 78 ? -10.064 -12.639 -1.018 1.00 97.69 78 ASN A O 1
ATOM 607 N N . VAL A 1 79 ? -10.333 -10.821 0.268 1.00 95.88 79 VAL A N 1
ATOM 608 C CA . VAL A 1 79 ? -9.389 -11.249 1.321 1.00 95.88 79 VAL A CA 1
ATOM 609 C C . VAL A 1 79 ? -9.887 -10.988 2.749 1.00 95.88 79 VAL A C 1
ATOM 611 O O . VAL A 1 79 ? -9.079 -10.908 3.676 1.00 95.88 79 VAL A O 1
ATOM 614 N N . LYS A 1 80 ? -11.209 -10.913 2.976 1.00 95.25 80 LYS A N 1
ATOM 615 C CA . LYS A 1 80 ? -11.791 -10.739 4.328 1.00 95.25 80 LYS A CA 1
ATOM 616 C C . LYS A 1 80 ? -11.277 -11.756 5.356 1.00 95.25 80 LYS A C 1
ATOM 618 O O . LYS A 1 80 ? -10.885 -11.380 6.454 1.00 95.25 80 LYS A O 1
ATOM 623 N N . ASP A 1 81 ? -11.180 -13.031 4.972 1.00 94.19 81 ASP A N 1
ATOM 624 C CA . ASP A 1 81 ? -10.780 -14.126 5.871 1.00 94.19 81 ASP A CA 1
ATOM 625 C C . ASP A 1 81 ? -9.250 -14.196 6.045 1.00 94.19 81 ASP A C 1
ATOM 627 O O . ASP A 1 81 ? -8.705 -15.088 6.695 1.00 94.19 81 ASP A O 1
ATOM 631 N N . HIS A 1 82 ? -8.540 -13.238 5.445 1.00 94.00 82 HIS A N 1
ATOM 632 C CA . HIS A 1 82 ? -7.092 -13.103 5.441 1.00 94.00 82 HIS A CA 1
ATOM 633 C C . HIS A 1 82 ? -6.652 -11.752 6.021 1.00 94.00 82 HIS A C 1
ATOM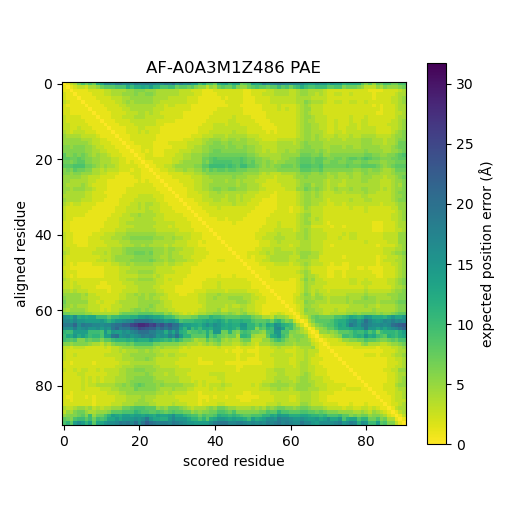 635 O O . HIS A 1 82 ? -5.629 -11.194 5.624 1.00 94.00 82 HIS A O 1
ATOM 641 N N . ASP A 1 83 ? -7.417 -11.237 6.990 1.00 95.19 83 ASP A N 1
ATOM 642 C CA . ASP A 1 83 ? -7.166 -9.945 7.639 1.00 95.19 83 ASP A CA 1
ATOM 643 C C . ASP A 1 83 ? -7.100 -8.789 6.633 1.00 95.19 83 ASP A C 1
ATOM 645 O O . ASP A 1 83 ? -6.365 -7.831 6.839 1.00 95.19 83 ASP A O 1
ATOM 649 N N . PHE A 1 84 ? -7.842 -8.898 5.527 1.00 95.88 84 PHE A N 1
ATOM 650 C CA . PHE A 1 84 ? -7.889 -7.921 4.441 1.00 95.88 84 PHE A CA 1
ATOM 651 C C . PHE A 1 84 ? -6.542 -7.692 3.725 1.00 95.88 84 PHE A C 1
ATOM 653 O O . PHE A 1 84 ? -6.355 -6.656 3.090 1.00 95.88 84 PHE A O 1
ATOM 660 N N . VAL A 1 85 ? -5.596 -8.640 3.785 1.00 95.12 85 VAL A N 1
ATOM 661 C CA . VAL A 1 85 ? -4.264 -8.531 3.157 1.00 95.12 85 VAL A CA 1
ATOM 662 C C . VAL A 1 85 ? -4.042 -9.673 2.154 1.00 95.12 85 VAL A C 1
ATOM 664 O O . VAL A 1 85 ? -4.246 -10.843 2.462 1.00 95.12 85 VAL A O 1
ATOM 667 N N . PHE A 1 86 ? -3.582 -9.341 0.941 1.00 94.25 86 PHE A N 1
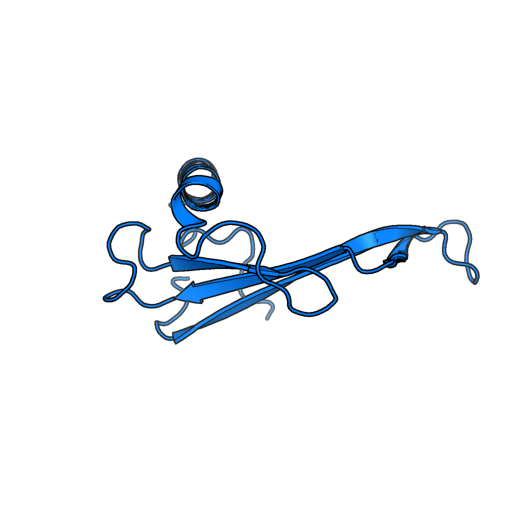ATOM 668 C CA . PHE A 1 86 ? -3.324 -10.306 -0.148 1.00 94.25 86 PHE A CA 1
ATOM 669 C C . PHE A 1 86 ? -2.036 -11.124 0.013 1.00 94.25 86 PHE A C 1
ATOM 671 O O . PHE A 1 86 ? -1.757 -12.026 -0.775 1.00 94.25 86 PHE A O 1
ATOM 678 N N . THR A 1 87 ? -1.233 -10.811 1.022 1.00 88.44 87 THR A N 1
ATOM 679 C CA . THR A 1 87 ? 0.020 -11.490 1.334 1.00 88.44 87 THR A CA 1
ATOM 680 C C . THR A 1 87 ? -0.010 -12.030 2.758 1.00 88.44 87 THR A C 1
ATOM 682 O O . THR A 1 87 ? -0.731 -11.551 3.634 1.00 88.44 87 THR A O 1
ATOM 685 N N . ARG A 1 88 ? 0.787 -13.068 3.003 1.00 83.06 88 ARG A N 1
ATOM 686 C CA . ARG A 1 88 ? 1.115 -13.512 4.360 1.00 83.06 88 ARG A CA 1
ATOM 687 C C . ARG A 1 88 ? 2.420 -12.840 4.782 1.00 83.06 88 ARG A C 1
ATOM 689 O O . ARG A 1 88 ? 3.157 -12.340 3.935 1.00 83.06 88 ARG A O 1
ATOM 696 N N . TRP A 1 89 ? 2.717 -12.869 6.079 1.00 73.94 89 TRP A N 1
ATOM 697 C CA . TRP A 1 89 ? 4.077 -12.619 6.549 1.00 73.94 89 TRP A CA 1
ATOM 698 C C . TRP A 1 89 ? 5.047 -13.494 5.752 1.00 73.94 89 TRP A C 1
ATOM 700 O O . TRP A 1 89 ? 4.846 -14.708 5.675 1.00 73.94 89 TRP A O 1
ATOM 710 N N . ALA A 1 90 ? 6.042 -12.867 5.126 1.00 68.38 90 ALA A N 1
ATOM 711 C CA . ALA A 1 90 ? 7.175 -13.595 4.581 1.00 68.38 90 ALA A CA 1
ATOM 712 C C . ALA A 1 90 ? 7.956 -14.169 5.782 1.00 68.38 90 ALA A C 1
ATOM 714 O O . ALA A 1 90 ? 8.277 -13.382 6.677 1.00 68.38 90 ALA A O 1
ATOM 715 N N . PRO A 1 91 ? 8.157 -15.498 5.866 1.00 60.50 91 PRO A N 1
ATOM 716 C CA . PRO A 1 91 ? 8.987 -16.102 6.904 1.00 60.50 91 PRO A CA 1
ATOM 717 C C . PRO A 1 91 ? 10.444 -15.643 6.819 1.00 60.50 91 PRO A C 1
ATOM 719 O O . PRO A 1 91 ? 10.905 -15.353 5.690 1.00 60.50 91 PRO A O 1
#

Solvent-accessible surface area (backbone atoms only — not comparable to full-atom values): 5465 Å² total; per-residue (Å²): 126,71,77,58,76,72,40,73,49,78,48,80,39,51,43,80,34,70,31,96,89,42,75,89,44,73,38,83,50,60,71,57,29,43,33,38,38,38,30,35,57,79,87,20,56,93,51,86,10,44,42,46,49,41,22,37,74,88,64,49,72,52,81,66,94,63,42,40,81,75,49,40,63,59,29,52,77,76,21,52,97,46,71,50,39,99,65,74,86,82,129